Protein AF-A0A317PYK3-F1 (afdb_monomer_lite)

Radius of gyration: 11.77 Å; chains: 1; bounding box: 30×14×28 Å

pLDDT: mean 89.95, std 6.05, range [59.62, 95.0]

Organism: NCBI:txid519453

Secondary structure (DSSP, 8-state):
-HHHHHHTT-GGGGG--GGG----SS-EESSTTSEEETTTTEEE-HHHHH--

InterPro domains:
  IPR021561 Transcriptional regulator, AbiEi 3 antitoxin, Type IV TA system [PF11459] (1-45)

Sequence (52 aa):
FLYLAEKANHDWMQYLDLSSVNLGSGKRAIVASGVYIPKYQITVPVELESME

Foldseek 3Di:
DLVVCVVVVPPCNVVDDCVPPDLDDAAAEPDPPADQDPVNNYGDHPVSVPDD

Structure (mmCIF, N/CA/C/O backbone):
data_AF-A0A317PYK3-F1
#
_entry.id   AF-A0A317PYK3-F1
#
loop_
_atom_site.group_PDB
_atom_site.id
_atom_site.type_symbol
_atom_site.label_atom_id
_atom_site.label_alt_id
_atom_site.label_comp_id
_atom_site.label_asym_id
_atom_site.label_entity_id
_atom_site.label_seq_id
_atom_site.pdbx_PDB_ins_code
_atom_site.Cartn_x
_atom_site.Cartn_y
_atom_site.Cartn_z
_atom_site.occupancy
_atom_site.B_iso_or_equiv
_atom_site.auth_seq_id
_atom_site.auth_comp_id
_atom_site.auth_asym_id
_atom_site.auth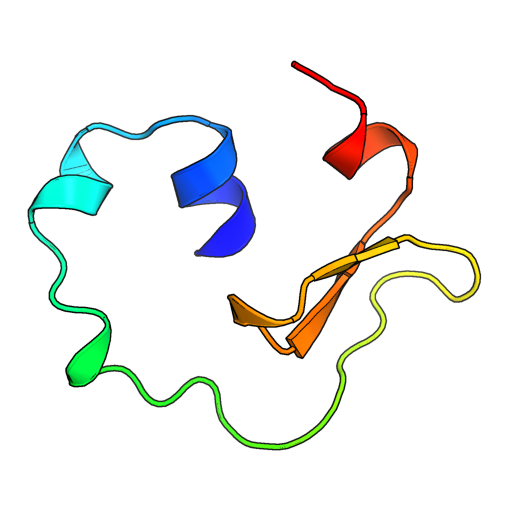_atom_id
_atom_site.pdbx_PDB_model_num
ATOM 1 N N . PHE A 1 1 ? -3.108 -6.173 -4.251 1.00 82.31 1 PHE A N 1
ATOM 2 C CA . PHE A 1 1 ? -4.519 -6.346 -3.859 1.00 82.31 1 PHE A CA 1
ATOM 3 C C . PHE A 1 1 ? -5.084 -5.069 -3.245 1.00 82.31 1 PHE A C 1
ATOM 5 O O . PHE A 1 1 ? -5.778 -4.387 -3.971 1.00 82.31 1 PHE A O 1
ATOM 12 N N . LEU A 1 2 ? -4.735 -4.675 -2.009 1.00 91.75 2 LEU A N 1
ATOM 13 C CA . LEU A 1 2 ? -5.335 -3.493 -1.350 1.00 91.75 2 LEU A CA 1
ATOM 14 C C . LEU A 1 2 ? -5.203 -2.180 -2.139 1.00 91.75 2 LEU A C 1
ATOM 16 O O . LEU A 1 2 ? -6.181 -1.465 -2.276 1.00 91.75 2 LEU A O 1
ATOM 20 N N . TYR A 1 3 ? -4.028 -1.906 -2.712 1.00 92.69 3 TYR A N 1
ATOM 21 C CA . TYR A 1 3 ? -3.839 -0.742 -3.584 1.00 92.69 3 TYR A CA 1
ATOM 22 C C . TYR A 1 3 ? -4.792 -0.738 -4.789 1.00 92.69 3 TYR A C 1
ATOM 24 O O . TYR A 1 3 ? -5.446 0.261 -5.053 1.00 92.69 3 TYR A O 1
ATOM 32 N N . LEU A 1 4 ? -4.912 -1.872 -5.488 1.00 92.81 4 LEU A N 1
ATOM 33 C CA . LEU A 1 4 ? -5.829 -2.001 -6.624 1.00 92.81 4 LEU A CA 1
ATOM 34 C C . LEU A 1 4 ? -7.287 -1.895 -6.180 1.00 92.81 4 LEU A C 1
ATOM 36 O O . LEU A 1 4 ? -8.100 -1.333 -6.899 1.00 92.81 4 LEU A O 1
ATOM 40 N N . ALA A 1 5 ? -7.605 -2.429 -4.999 1.00 93.69 5 ALA A N 1
ATOM 41 C CA . ALA A 1 5 ? -8.950 -2.386 -4.461 1.00 93.69 5 ALA A CA 1
ATOM 42 C C . ALA A 1 5 ? -9.403 -0.949 -4.165 1.00 93.69 5 ALA A C 1
ATOM 44 O O . ALA A 1 5 ? -10.511 -0.556 -4.521 1.00 93.69 5 ALA A O 1
ATOM 45 N N . GLU A 1 6 ? -8.514 -0.170 -3.549 1.00 92.56 6 GLU A N 1
ATOM 46 C CA . GLU A 1 6 ? -8.722 1.251 -3.291 1.00 92.56 6 GLU A CA 1
ATOM 47 C C . GLU A 1 6 ? -8.769 2.058 -4.590 1.00 92.56 6 GLU A C 1
ATOM 49 O O . GLU A 1 6 ? -9.662 2.882 -4.760 1.00 92.56 6 GLU A O 1
ATOM 54 N N . LYS A 1 7 ? -7.869 1.780 -5.542 1.00 92.06 7 LYS A N 1
ATOM 55 C CA . LYS A 1 7 ? -7.831 2.495 -6.822 1.00 92.06 7 LYS A CA 1
ATOM 56 C C . LYS A 1 7 ? -9.060 2.239 -7.695 1.00 92.06 7 LYS A C 1
ATOM 58 O O . LYS A 1 7 ? -9.569 3.165 -8.305 1.00 92.06 7 LYS A O 1
ATOM 63 N N . ALA A 1 8 ? -9.575 1.012 -7.711 1.00 93.50 8 ALA A N 1
ATOM 64 C CA . ALA A 1 8 ? -10.817 0.671 -8.404 1.00 93.50 8 ALA A CA 1
ATOM 65 C C . ALA A 1 8 ? -12.084 1.095 -7.630 1.00 93.50 8 ALA A C 1
ATOM 67 O O . ALA A 1 8 ? -13.190 0.755 -8.044 1.00 93.50 8 ALA A O 1
ATOM 68 N N . ASN A 1 9 ? -11.924 1.806 -6.507 1.00 92.25 9 ASN A N 1
ATOM 69 C CA . ASN A 1 9 ? -12.998 2.316 -5.659 1.00 92.25 9 ASN A CA 1
ATOM 70 C C . ASN A 1 9 ? -14.032 1.242 -5.283 1.00 92.25 9 ASN A C 1
ATOM 72 O O . ASN A 1 9 ? -15.241 1.446 -5.380 1.00 92.25 9 ASN A O 1
ATOM 76 N N . HIS A 1 10 ? -13.553 0.058 -4.896 1.00 95.00 10 HIS A N 1
ATOM 77 C CA . HIS A 1 10 ? -14.452 -1.025 -4.520 1.00 95.00 10 HIS A CA 1
ATOM 78 C C . HIS A 1 10 ? -15.247 -0.678 -3.255 1.00 95.00 10 HIS A C 1
ATOM 80 O O . HIS A 1 10 ? -14.663 -0.405 -2.207 1.00 95.00 10 HIS A O 1
ATOM 86 N N . ASP A 1 11 ? -16.573 -0.829 -3.321 1.00 94.81 11 ASP A N 1
ATOM 87 C CA . ASP A 1 11 ? -17.496 -0.489 -2.227 1.00 94.81 11 ASP A CA 1
ATOM 88 C C . ASP A 1 11 ? -17.156 -1.164 -0.896 1.00 94.81 11 ASP A C 1
ATOM 90 O O . ASP A 1 11 ? -17.400 -0.602 0.169 1.00 94.81 11 ASP A O 1
ATOM 94 N N . TRP A 1 12 ? -16.579 -2.369 -0.924 1.00 94.25 12 TRP A N 1
ATOM 95 C CA . TRP A 1 12 ? -16.245 -3.086 0.304 1.00 94.25 12 TRP A CA 1
ATOM 96 C C . TRP A 1 12 ? -15.083 -2.458 1.080 1.00 94.25 12 TRP A C 1
ATOM 98 O O . TRP A 1 12 ? -14.921 -2.743 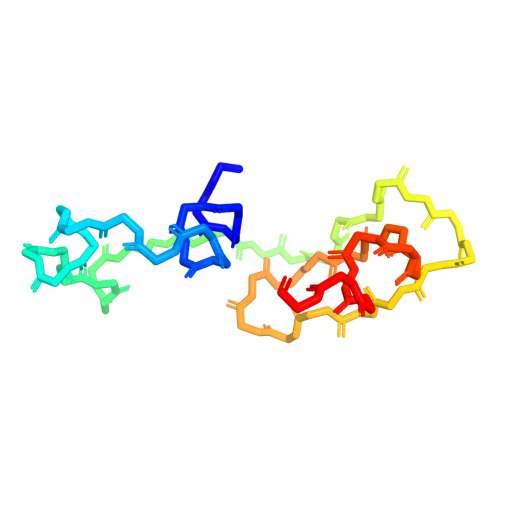2.268 1.00 94.25 12 TRP A O 1
ATOM 108 N N . MET A 1 13 ? -14.287 -1.598 0.437 1.00 93.56 13 MET A N 1
ATOM 109 C CA . MET A 1 13 ? -13.120 -0.965 1.047 1.00 93.56 13 MET A CA 1
ATOM 110 C C . MET A 1 13 ? -13.510 -0.107 2.260 1.00 93.56 13 MET A C 1
ATOM 112 O O . MET A 1 13 ? -12.753 -0.041 3.226 1.00 93.56 13 MET A O 1
ATOM 116 N N . GLN A 1 14 ? -14.720 0.467 2.258 1.00 92.00 14 GLN A N 1
ATOM 117 C CA . GLN A 1 14 ? -15.243 1.287 3.358 1.00 92.00 14 GLN A CA 1
ATOM 118 C C . GLN A 1 14 ? -15.496 0.502 4.655 1.00 92.00 14 GLN A C 1
ATOM 120 O O . GLN A 1 14 ? -15.582 1.096 5.726 1.00 92.00 14 GLN A O 1
ATOM 125 N N . TYR A 1 15 ? -15.631 -0.824 4.571 1.00 93.88 15 TYR A N 1
ATOM 126 C CA . TYR A 1 15 ? -15.897 -1.678 5.730 1.00 93.88 15 TYR A CA 1
ATOM 127 C C . TYR A 1 15 ? -14.617 -2.225 6.373 1.00 93.88 15 TYR A C 1
ATOM 129 O O . TYR A 1 15 ? -14.693 -2.925 7.382 1.00 93.88 15 TYR A O 1
ATOM 137 N N . LEU A 1 16 ? -13.444 -1.941 5.797 1.00 91.31 16 LEU A N 1
ATOM 138 C CA . LEU A 1 16 ? -12.166 -2.385 6.342 1.00 91.31 16 LEU A CA 1
ATOM 139 C C . LEU A 1 16 ? -11.543 -1.335 7.253 1.00 91.31 16 LEU A C 1
ATOM 141 O O . LEU A 1 16 ? -11.241 -0.220 6.832 1.00 91.31 16 LEU A O 1
ATOM 145 N N . ASP A 1 17 ? -11.220 -1.752 8.474 1.00 91.25 17 ASP A N 1
ATOM 146 C CA . ASP A 1 17 ? -10.329 -0.998 9.346 1.00 91.25 17 ASP A CA 1
ATOM 147 C C . ASP A 1 17 ? -8.863 -1.352 9.056 1.00 91.25 17 ASP A C 1
ATOM 149 O O . ASP A 1 17 ? -8.296 -2.307 9.598 1.00 91.25 17 ASP A O 1
ATOM 153 N N . LEU A 1 18 ? -8.231 -0.548 8.199 1.00 88.62 18 LEU A N 1
ATOM 154 C CA . LEU A 1 18 ? -6.821 -0.701 7.847 1.00 88.62 18 LEU A CA 1
ATOM 155 C C . LEU A 1 18 ? -5.850 -0.419 9.004 1.00 88.62 18 LEU A C 1
ATOM 157 O O . LEU A 1 18 ? -4.688 -0.803 8.894 1.00 88.62 18 LEU A O 1
ATOM 161 N N . SER A 1 19 ? -6.283 0.201 10.109 1.00 89.06 19 SER A N 1
ATOM 162 C CA . SER A 1 19 ? -5.405 0.430 11.268 1.00 89.06 19 SER A CA 1
ATOM 163 C C . SER A 1 19 ? -4.997 -0.878 11.955 1.00 89.06 19 SER A C 1
ATOM 165 O O . SER A 1 19 ? -3.910 -0.977 12.524 1.00 89.06 19 SER A O 1
ATOM 167 N N . SER A 1 20 ? -5.836 -1.908 11.825 1.00 89.06 20 SER A N 1
ATOM 168 C CA . SER A 1 20 ? -5.588 -3.258 12.330 1.00 89.06 20 SER A CA 1
ATOM 169 C C . S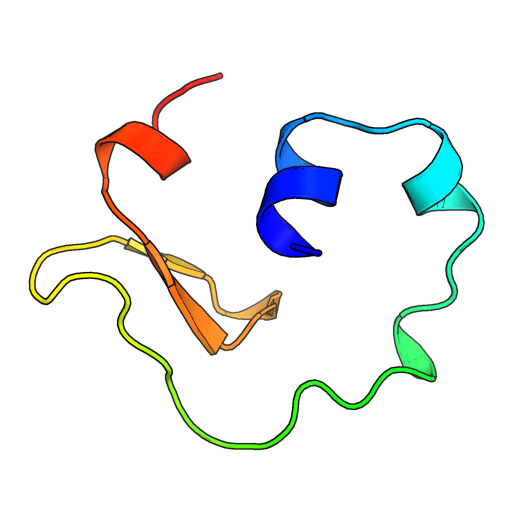ER A 1 20 ? -4.752 -4.134 11.382 1.00 89.06 20 SER A C 1
ATOM 171 O O . SER A 1 20 ? -4.373 -5.252 11.736 1.00 89.06 20 SER A O 1
ATOM 173 N N . VAL A 1 21 ? -4.441 -3.645 10.174 1.00 88.88 21 VAL A N 1
ATOM 174 C CA . VAL A 1 21 ? -3.779 -4.421 9.119 1.00 88.88 21 VAL A CA 1
ATOM 175 C C . VAL A 1 21 ? -2.289 -4.097 9.065 1.00 88.88 21 VAL A C 1
ATOM 177 O O . VAL A 1 21 ? -1.874 -3.007 8.679 1.00 88.88 21 VAL A O 1
ATOM 180 N N . ASN A 1 22 ? -1.454 -5.088 9.375 1.00 90.25 22 ASN A N 1
ATOM 181 C CA . ASN A 1 22 ? -0.008 -4.973 9.214 1.00 90.25 22 ASN A CA 1
ATOM 182 C C . ASN A 1 22 ? 0.413 -5.342 7.778 1.00 90.25 22 ASN A C 1
ATOM 184 O O . ASN A 1 22 ? 0.344 -6.504 7.380 1.00 90.25 22 ASN A O 1
ATOM 188 N N . LEU A 1 23 ? 0.900 -4.362 7.010 1.00 89.56 23 LEU A N 1
ATOM 189 C CA . LEU A 1 23 ? 1.397 -4.555 5.635 1.00 89.56 23 LEU A CA 1
ATOM 190 C C . LEU A 1 23 ? 2.834 -5.112 5.564 1.00 89.56 23 LEU A C 1
ATOM 192 O O . LEU A 1 23 ? 3.403 -5.301 4.478 1.00 89.56 23 LEU A O 1
ATOM 196 N N . GLY A 1 24 ? 3.416 -5.411 6.723 1.00 88.19 24 GLY A N 1
ATOM 197 C CA . GLY A 1 24 ? 4.810 -5.779 6.889 1.00 88.19 24 GLY A CA 1
ATOM 198 C C . GLY A 1 24 ? 5.736 -4.574 6.761 1.00 88.19 24 GLY A C 1
ATOM 199 O O . GLY A 1 24 ? 5.308 -3.425 6.671 1.00 88.19 24 GLY A O 1
ATOM 200 N N . SER A 1 25 ? 7.031 -4.860 6.755 1.00 85.62 25 SER A N 1
ATOM 201 C CA . SER A 1 25 ? 8.086 -3.870 6.589 1.00 85.62 25 SER A CA 1
ATOM 202 C C . SER A 1 25 ? 8.801 -4.050 5.252 1.00 85.62 25 SER A C 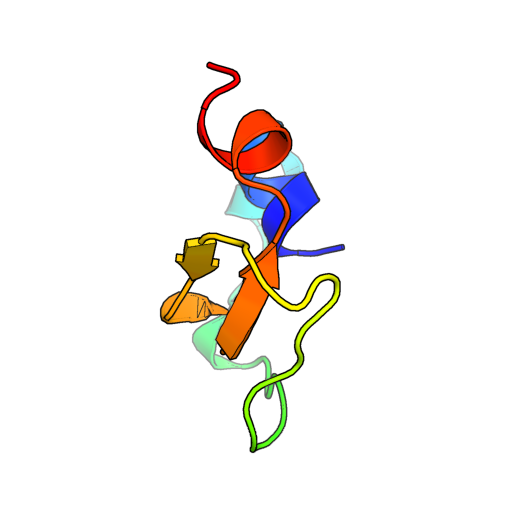1
ATOM 204 O O . SER A 1 25 ? 8.919 -5.159 4.726 1.00 85.62 25 SER A O 1
ATOM 206 N N . GLY A 1 26 ? 9.309 -2.939 4.721 1.00 87.56 26 GLY A N 1
ATOM 207 C CA . GLY A 1 26 ? 10.153 -2.925 3.532 1.00 87.56 26 GLY A CA 1
ATOM 208 C C . GLY A 1 26 ? 9.406 -2.546 2.257 1.00 87.56 26 GLY A C 1
ATOM 209 O O . GLY A 1 26 ? 8.211 -2.784 2.092 1.00 87.56 26 GLY A O 1
ATOM 210 N N . LYS A 1 27 ? 10.153 -1.939 1.331 1.00 86.19 27 LYS A N 1
ATOM 211 C CA . LYS A 1 27 ? 9.624 -1.499 0.040 1.00 86.19 27 LYS A CA 1
ATOM 212 C C . LYS A 1 27 ? 9.561 -2.682 -0.920 1.00 86.19 27 LYS A C 1
ATOM 214 O O . LYS A 1 27 ? 10.563 -3.369 -1.108 1.00 86.19 27 LYS A O 1
ATOM 219 N N . ARG A 1 28 ? 8.410 -2.895 -1.560 1.00 90.94 28 ARG A N 1
ATOM 220 C CA . ARG A 1 28 ? 8.238 -3.932 -2.590 1.00 90.94 28 ARG A CA 1
ATOM 221 C C . ARG A 1 28 ? 8.123 -3.278 -3.957 1.00 90.94 28 ARG A C 1
ATOM 223 O O . ARG A 1 28 ? 7.149 -2.583 -4.223 1.00 90.94 28 ARG A O 1
ATOM 230 N N . ALA A 1 29 ? 9.100 -3.493 -4.827 1.00 89.12 29 ALA A N 1
ATOM 231 C CA . ALA A 1 29 ? 9.043 -2.979 -6.188 1.00 89.12 29 ALA A CA 1
ATOM 232 C C . ALA A 1 29 ? 8.461 -4.037 -7.129 1.00 89.12 29 ALA A C 1
ATOM 234 O O . ALA A 1 29 ? 9.052 -5.100 -7.292 1.00 89.12 29 ALA A O 1
ATOM 235 N N . ILE A 1 30 ? 7.305 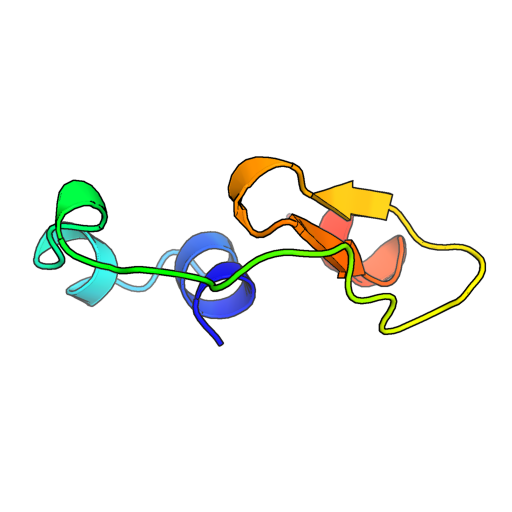-3.747 -7.736 1.00 85.00 30 ILE A N 1
ATOM 236 C CA . ILE A 1 30 ? 6.744 -4.580 -8.812 1.00 85.00 30 ILE A CA 1
ATOM 237 C C . ILE A 1 30 ? 7.525 -4.327 -10.107 1.00 85.00 30 ILE A C 1
ATOM 239 O O . ILE A 1 30 ? 7.794 -5.254 -10.864 1.00 85.00 30 ILE A O 1
ATOM 243 N N . VAL A 1 31 ? 7.935 -3.075 -10.330 1.00 88.44 31 VAL A N 1
ATOM 244 C CA . VAL A 1 31 ? 8.795 -2.649 -11.440 1.00 88.44 31 VAL A CA 1
ATOM 245 C C . VAL A 1 31 ? 9.881 -1.699 -10.935 1.00 88.44 31 VAL A C 1
ATOM 247 O O . VAL A 1 31 ? 9.682 -0.988 -9.949 1.00 88.44 31 VAL A O 1
ATOM 250 N N . ALA A 1 32 ? 11.034 -1.679 -11.609 1.00 83.62 32 ALA A N 1
ATOM 251 C CA . ALA A 1 32 ? 12.178 -0.853 -11.215 1.00 83.62 32 ALA A CA 1
ATOM 252 C C . ALA A 1 32 ? 11.948 0.656 -11.438 1.00 83.62 32 ALA A C 1
ATOM 254 O O . ALA A 1 32 ? 12.405 1.470 -10.641 1.00 83.62 32 ALA A O 1
ATOM 255 N N . SER A 1 33 ? 11.212 1.025 -12.489 1.00 88.38 33 SER A N 1
ATOM 256 C CA . SER A 1 33 ? 10.967 2.417 -12.901 1.00 88.38 33 SER A CA 1
ATOM 257 C C . SER A 1 33 ? 9.492 2.792 -12.752 1.00 88.38 33 SER A C 1
ATOM 259 O O . SER A 1 33 ? 8.835 3.170 -13.715 1.00 88.38 33 SER A O 1
ATOM 261 N N . GLY A 1 34 ? 8.957 2.613 -11.545 1.00 92.19 34 GLY A N 1
ATOM 262 C CA . GLY A 1 34 ? 7.554 2.882 -11.234 1.00 92.19 34 GLY A CA 1
ATOM 263 C C . GLY A 1 34 ? 7.339 4.043 -10.264 1.00 92.19 34 GLY A C 1
ATOM 264 O O . GLY A 1 34 ? 8.282 4.700 -9.823 1.00 92.19 34 GLY A O 1
ATOM 265 N N . VAL A 1 35 ? 6.082 4.255 -9.882 1.00 94.38 35 VAL A N 1
ATOM 266 C CA . VAL A 1 35 ? 5.665 5.214 -8.856 1.00 94.38 35 VAL A CA 1
ATOM 267 C C . VAL A 1 35 ? 5.610 4.520 -7.503 1.00 94.38 35 VAL A C 1
ATOM 269 O O . VAL A 1 35 ? 5.021 3.449 -7.357 1.00 94.38 35 VAL A O 1
ATOM 272 N N . TYR A 1 36 ? 6.237 5.124 -6.499 1.00 94.25 36 TYR A N 1
ATOM 273 C CA . TYR A 1 36 ? 6.192 4.625 -5.130 1.00 94.25 36 TYR A CA 1
ATOM 274 C C . TYR A 1 36 ? 4.922 5.106 -4.421 1.00 94.25 36 TYR A C 1
ATOM 276 O O . TYR A 1 36 ? 4.690 6.308 -4.333 1.00 94.25 36 TYR A O 1
ATOM 284 N N . ILE A 1 37 ? 4.145 4.173 -3.867 1.00 93.56 37 ILE A N 1
ATOM 285 C CA . ILE A 1 37 ? 2.910 4.416 -3.117 1.00 93.56 37 ILE A CA 1
ATOM 286 C C . ILE A 1 37 ? 3.196 4.242 -1.615 1.00 93.56 37 ILE A C 1
ATOM 288 O O . ILE A 1 37 ? 3.263 3.104 -1.130 1.00 93.56 37 ILE A O 1
ATOM 292 N N . PRO A 1 38 ? 3.358 5.338 -0.840 1.00 92.19 38 PRO A N 1
ATOM 293 C CA . PRO A 1 38 ? 3.819 5.263 0.548 1.00 92.19 38 PRO A CA 1
ATOM 294 C C . PRO A 1 38 ? 2.878 4.486 1.468 1.00 92.19 38 PRO A C 1
ATOM 296 O O . PRO A 1 38 ? 3.352 3.728 2.311 1.00 92.19 38 PRO A O 1
ATOM 299 N N . LYS A 1 39 ? 1.560 4.620 1.261 1.00 91.25 39 LYS A N 1
ATOM 300 C CA . LYS A 1 39 ? 0.518 3.952 2.056 1.00 91.25 39 LYS A CA 1
ATOM 301 C C . LYS A 1 39 ? 0.676 2.433 2.086 1.00 91.25 39 LYS A C 1
ATOM 303 O O . LYS A 1 39 ? 0.450 1.811 3.116 1.00 91.25 39 LYS A O 1
ATOM 308 N N . TYR A 1 40 ? 1.092 1.851 0.963 1.00 92.50 40 TYR A N 1
ATOM 309 C CA . TYR A 1 40 ? 1.243 0.405 0.814 1.00 92.50 40 TYR A CA 1
ATOM 310 C C . TYR A 1 40 ? 2.705 -0.054 0.770 1.00 92.50 40 TYR A C 1
ATOM 312 O O . TYR A 1 40 ? 2.961 -1.255 0.710 1.00 92.50 40 TYR A O 1
ATOM 320 N N . GLN A 1 41 ? 3.659 0.882 0.802 1.00 92.88 41 GLN A N 1
ATOM 321 C CA . GLN A 1 41 ? 5.098 0.629 0.668 1.00 92.88 41 GLN A CA 1
ATOM 322 C C . GLN A 1 41 ? 5.456 -0.180 -0.590 1.00 92.88 41 GLN A C 1
ATOM 324 O O . GLN A 1 41 ? 6.336 -1.044 -0.569 1.00 92.88 41 GLN A O 1
ATOM 329 N N . ILE A 1 42 ? 4.779 0.097 -1.705 1.00 93.44 42 ILE A N 1
ATOM 330 C CA . ILE A 1 42 ? 5.010 -0.590 -2.981 1.00 93.44 42 ILE A CA 1
ATOM 331 C C . ILE A 1 42 ? 5.406 0.389 -4.081 1.00 93.44 42 ILE A C 1
ATOM 333 O O . ILE A 1 42 ? 5.000 1.545 -4.048 1.00 93.44 42 ILE A O 1
ATOM 337 N N . THR A 1 43 ? 6.154 -0.082 -5.074 1.00 95.00 43 THR A N 1
ATOM 338 C CA . THR A 1 43 ? 6.389 0.634 -6.334 1.00 95.00 43 THR A CA 1
ATOM 339 C C . THR A 1 43 ? 5.607 -0.054 -7.446 1.00 95.00 43 THR A C 1
ATOM 341 O O . THR A 1 43 ? 5.792 -1.253 -7.672 1.00 95.00 43 THR A O 1
ATOM 344 N N . VAL A 1 44 ? 4.740 0.694 -8.127 1.00 94.00 44 VAL A N 1
ATOM 345 C CA . VAL A 1 44 ? 3.824 0.212 -9.176 1.00 94.00 44 VAL A CA 1
ATOM 346 C C . VAL A 1 44 ? 4.155 0.857 -10.526 1.00 94.00 44 VAL A C 1
ATOM 348 O O . VAL A 1 44 ? 4.768 1.921 -10.532 1.00 94.00 44 VAL A O 1
ATOM 351 N N . PRO A 1 45 ? 3.790 0.253 -11.670 1.00 94.75 45 PRO A N 1
ATOM 352 C CA . PRO A 1 45 ? 3.961 0.890 -12.978 1.00 94.75 45 PRO A CA 1
ATOM 353 C C . PRO A 1 45 ? 3.306 2.273 -13.037 1.00 94.75 45 PRO A C 1
ATOM 355 O O . PRO A 1 45 ? 2.258 2.484 -12.427 1.00 94.75 45 PRO A O 1
ATOM 358 N N . VAL A 1 46 ? 3.927 3.207 -13.761 1.00 93.00 46 VAL A N 1
ATOM 359 C CA . VAL A 1 46 ? 3.443 4.595 -13.866 1.00 93.00 46 VAL A CA 1
ATOM 360 C C . VAL A 1 46 ? 2.048 4.627 -14.470 1.00 93.00 46 VAL A C 1
ATOM 362 O O . VAL A 1 46 ? 1.179 5.328 -13.967 1.00 93.00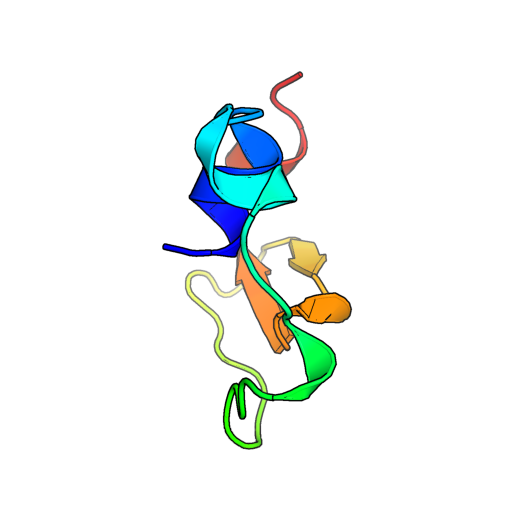 46 VAL A O 1
ATOM 365 N N . GLU A 1 47 ? 1.827 3.804 -15.489 1.00 91.19 47 GLU A N 1
ATOM 366 C CA . GLU A 1 47 ? 0.559 3.638 -16.187 1.00 91.19 47 GLU A CA 1
ATOM 367 C C . GLU A 1 47 ? -0.552 3.283 -15.201 1.00 91.19 47 GLU A C 1
ATOM 369 O O . GLU A 1 47 ? -1.633 3.864 -15.235 1.00 91.19 47 GLU A O 1
ATOM 374 N N . LEU A 1 48 ? -0.241 2.386 -14.262 1.00 89.69 48 LEU A N 1
ATOM 375 C CA . LEU A 1 48 ? -1.187 1.885 -13.278 1.00 89.69 48 LEU A CA 1
ATOM 376 C C . LEU A 1 48 ? -1.566 2.953 -12.252 1.00 89.69 48 LEU A C 1
ATOM 378 O O . LEU A 1 48 ? -2.682 2.924 -11.752 1.00 89.69 48 LEU A O 1
ATOM 382 N N . GLU A 1 49 ? -0.679 3.907 -11.968 1.00 89.75 49 GLU A N 1
ATOM 383 C CA . GLU A 1 49 ? -1.013 5.056 -11.128 1.00 89.75 49 GLU A CA 1
ATOM 384 C C . GLU A 1 49 ? -1.662 6.204 -11.913 1.00 89.75 49 GLU A C 1
ATOM 386 O O . GLU A 1 49 ? -2.501 6.912 -11.367 1.00 89.75 49 GLU A O 1
ATOM 391 N N . SER A 1 50 ? -1.328 6.373 -13.192 1.00 87.00 50 SER A N 1
ATOM 392 C CA . SER A 1 50 ? -1.863 7.448 -14.036 1.00 87.00 50 SER A CA 1
ATOM 393 C C . SER A 1 50 ? -3.268 7.197 -14.583 1.00 87.00 50 SER A C 1
ATOM 395 O O . SER A 1 50 ? -3.894 8.135 -15.063 1.00 87.00 50 SER A O 1
ATOM 397 N N . MET A 1 51 ? -3.750 5.951 -14.560 1.00 68.38 51 MET A N 1
ATOM 398 C CA . MET A 1 51 ? -5.131 5.644 -14.934 1.00 68.38 51 MET A CA 1
ATOM 399 C C . MET A 1 51 ? -6.077 6.213 -13.867 1.00 68.38 51 MET A C 1
ATOM 401 O O . MET A 1 51 ? -5.960 5.847 -12.693 1.00 68.38 51 MET A O 1
ATOM 405 N N . GLU A 1 52 ? -6.955 7.127 -14.288 1.00 59.62 52 GLU A N 1
ATOM 406 C CA . GLU A 1 52 ? -8.092 7.642 -13.507 1.00 59.62 52 GLU A CA 1
ATOM 407 C C . GLU A 1 52 ? -9.252 6.642 -13.479 1.00 59.62 52 GLU A C 1
ATOM 409 O O . GLU A 1 52 ? -9.560 6.052 -14.544 1.00 59.62 52 GLU A O 1
#